Protein AF-A0A2R5FKU0-F1 (afdb_monomer_lite)

Organism: NCBI:txid2315210

Foldseek 3Di:
DQDDDDLPDLRVVVQVLQVVDPPFDHDPDPPDRVVQSVCQRCVNHPHDHHPDPSVVVCVPDPRVVVVVVVVVVVVVVCCVVDPDDDDPDPDPDDPVVVVVVVD

Structure (mmCIF, N/CA/C/O backbone):
data_AF-A0A2R5FKU0-F1
#
_entry.id   AF-A0A2R5FKU0-F1
#
loop_
_atom_site.group_PDB
_atom_site.id
_atom_site.type_symbol
_atom_site.label_atom_id
_atom_site.label_alt_id
_atom_site.label_comp_id
_atom_site.label_asym_id
_atom_site.label_entity_id
_atom_site.label_seq_id
_atom_site.pdbx_PDB_ins_code
_atom_site.Cartn_x
_atom_site.Cartn_y
_atom_site.Cartn_z
_atom_site.occupancy
_atom_site.B_iso_or_equiv
_atom_site.auth_seq_id
_atom_site.auth_comp_id
_atom_site.auth_asym_id
_atom_site.auth_atom_id
_atom_site.pdbx_PDB_model_num
ATOM 1 N N . MET A 1 1 ? 0.076 -9.345 0.201 1.00 85.12 1 MET A N 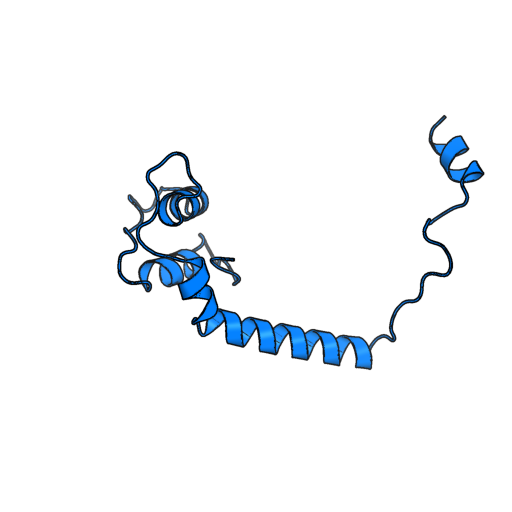1
ATOM 2 C CA . MET A 1 1 ? -0.353 -7.970 -0.139 1.00 85.12 1 MET A CA 1
ATOM 3 C C . MET A 1 1 ? -1.744 -7.794 0.437 1.00 85.12 1 MET A C 1
ATOM 5 O O . MET A 1 1 ? -2.532 -8.708 0.258 1.00 85.12 1 MET A O 1
ATOM 9 N N . VAL A 1 2 ? -1.996 -6.718 1.184 1.00 93.31 2 VAL A N 1
ATOM 10 C CA . VAL A 1 2 ? -3.238 -6.534 1.973 1.00 93.31 2 VAL A CA 1
ATOM 11 C C . VAL A 1 2 ? -4.150 -5.444 1.405 1.00 93.31 2 VAL A C 1
ATOM 13 O O . VAL A 1 2 ? -5.362 -5.496 1.557 1.00 93.31 2 VAL A O 1
ATOM 16 N N . TYR A 1 3 ? -3.563 -4.468 0.716 1.00 95.81 3 TYR A N 1
ATOM 17 C CA . TYR A 1 3 ? -4.256 -3.402 0.012 1.00 95.81 3 TYR A CA 1
ATOM 18 C C . TYR A 1 3 ? -3.356 -2.926 -1.122 1.00 95.81 3 TYR A C 1
ATOM 20 O O . TYR A 1 3 ? -2.144 -2.785 -0.937 1.00 95.81 3 TYR A O 1
ATOM 28 N N . PHE A 1 4 ? -3.940 -2.687 -2.288 1.00 95.31 4 PHE A N 1
ATOM 29 C CA . PHE A 1 4 ? -3.253 -2.062 -3.408 1.00 95.31 4 PHE A CA 1
ATOM 30 C C . PHE A 1 4 ? -4.279 -1.230 -4.164 1.00 95.31 4 PHE A C 1
ATOM 32 O O . PHE A 1 4 ? -5.007 -1.724 -5.009 1.00 95.31 4 PHE A O 1
ATOM 39 N N . GLY A 1 5 ? -4.419 0.025 -3.781 1.00 94.62 5 GLY A N 1
ATOM 40 C CA . GLY A 1 5 ? -5.389 0.937 -4.361 1.00 94.62 5 GLY A CA 1
ATOM 41 C C . GLY A 1 5 ? -4.981 2.361 -4.041 1.00 94.62 5 GLY A C 1
ATOM 42 O O . GLY A 1 5 ? -4.024 2.592 -3.295 1.00 94.62 5 GLY A O 1
ATOM 43 N N . ASP A 1 6 ? -5.711 3.323 -4.589 1.00 94.94 6 ASP A N 1
ATOM 44 C CA . ASP A 1 6 ? -5.499 4.717 -4.228 1.00 94.94 6 ASP A CA 1
ATOM 45 C C . ASP A 1 6 ? -5.806 4.911 -2.742 1.00 94.94 6 ASP A C 1
ATOM 47 O O . ASP A 1 6 ? -6.778 4.374 -2.219 1.00 94.94 6 ASP A O 1
ATOM 51 N N . LEU A 1 7 ? -4.982 5.680 -2.035 1.00 94.00 7 LEU A N 1
ATOM 52 C CA . LEU A 1 7 ? -5.257 5.985 -0.628 1.00 94.00 7 LEU A CA 1
ATOM 53 C C . LEU A 1 7 ? -6.432 6.969 -0.495 1.00 94.00 7 LEU A C 1
ATOM 55 O O . LEU A 1 7 ? -7.198 6.903 0.463 1.00 94.00 7 LEU A O 1
ATOM 59 N N . GLY A 1 8 ? -6.594 7.872 -1.464 1.00 94.25 8 GLY A N 1
ATOM 60 C CA . GLY A 1 8 ? -7.537 8.984 -1.366 1.00 94.25 8 GLY A CA 1
ATOM 61 C C . GLY A 1 8 ? -7.099 10.039 -0.342 1.00 94.25 8 GLY A C 1
ATOM 62 O O . GLY A 1 8 ? -6.087 9.902 0.353 1.00 94.25 8 GLY A O 1
ATOM 63 N N . GLU A 1 9 ? -7.861 11.130 -0.237 1.00 93.25 9 GLU A N 1
ATOM 64 C CA . GLU A 1 9 ? -7.588 12.168 0.761 1.00 93.25 9 GLU A CA 1
ATOM 65 C C . GLU A 1 9 ? -7.692 11.574 2.174 1.00 93.25 9 GLU A C 1
ATOM 67 O O . GLU A 1 9 ? -8.658 10.882 2.493 1.00 93.25 9 GLU A O 1
ATOM 72 N N . LYS A 1 10 ? -6.678 11.812 3.017 1.00 90.50 10 LYS A N 1
ATOM 73 C CA . LYS A 1 10 ? -6.605 11.281 4.393 1.00 90.50 10 LYS A CA 1
ATOM 74 C C . LYS A 1 10 ? -6.762 9.754 4.486 1.00 90.50 10 LYS A C 1
ATOM 76 O O . LYS A 1 10 ? -7.166 9.247 5.525 1.00 90.50 10 LYS A O 1
ATOM 81 N N . SER A 1 11 ? -6.382 9.021 3.437 1.00 94.44 11 SER A N 1
ATOM 82 C CA . SER A 1 11 ? -6.450 7.552 3.381 1.00 94.44 11 SER A CA 1
ATOM 83 C C . SER A 1 11 ? -7.866 6.965 3.491 1.00 94.44 11 SER A C 1
ATOM 85 O O . SER A 1 11 ? -8.011 5.816 3.897 1.00 94.44 11 SER A O 1
ATOM 87 N N . HIS A 1 12 ? -8.917 7.727 3.165 1.00 93.75 12 HIS A N 1
ATOM 88 C CA . HIS A 1 12 ? -10.295 7.263 3.372 1.00 93.75 12 HIS A CA 1
ATOM 89 C C . HIS A 1 12 ? -10.637 5.985 2.592 1.00 93.75 12 HIS A C 1
ATOM 91 O O . HIS A 1 12 ? -11.296 5.122 3.153 1.00 93.75 12 HIS A O 1
ATOM 97 N N . PHE A 1 13 ? -10.121 5.789 1.373 1.00 96.12 13 PHE A N 1
ATOM 98 C CA . PHE A 1 13 ? -10.376 4.554 0.617 1.00 96.12 13 PHE A CA 1
ATOM 99 C C . PHE A 1 13 ? -9.737 3.321 1.263 1.00 96.12 13 PHE A C 1
ATOM 101 O O . PHE A 1 13 ? -10.339 2.250 1.289 1.00 96.12 13 PHE A O 1
ATOM 108 N N . LEU A 1 14 ? -8.534 3.473 1.827 1.00 95.62 14 LEU A N 1
ATOM 109 C CA . LEU A 1 14 ? -7.888 2.412 2.602 1.00 95.62 14 LEU A CA 1
ATOM 110 C C . LEU A 1 14 ? -8.720 2.064 3.841 1.00 95.62 14 LEU A C 1
ATOM 112 O O . LEU A 1 14 ? -8.916 0.886 4.131 1.00 95.62 14 LEU A O 1
ATOM 116 N N . LEU A 1 15 ? -9.192 3.082 4.568 1.00 95.12 15 LEU A N 1
ATOM 117 C CA . LEU A 1 15 ? -10.003 2.892 5.770 1.00 95.12 15 LEU A CA 1
ATOM 118 C C . LEU A 1 15 ? -11.327 2.198 5.434 1.00 95.12 15 LEU A C 1
ATOM 120 O O . LEU A 1 15 ? -11.629 1.173 6.032 1.00 95.12 15 LEU A O 1
ATOM 124 N N . GLU A 1 16 ? -12.053 2.683 4.425 1.00 95.19 16 GLU A N 1
ATOM 125 C CA . GLU A 1 16 ? -13.304 2.078 3.950 1.00 95.19 16 GLU A CA 1
ATOM 126 C C . GLU A 1 16 ? -13.114 0.617 3.527 1.00 95.19 16 GLU A C 1
ATOM 128 O O . GLU A 1 16 ? -13.940 -0.237 3.847 1.00 95.19 16 GLU A O 1
ATOM 133 N N . TYR A 1 17 ? -12.013 0.309 2.836 1.00 96.19 17 TYR A N 1
ATOM 134 C CA . TYR A 1 17 ? -11.694 -1.056 2.431 1.00 96.19 17 TYR A CA 1
ATOM 135 C C . TYR A 1 17 ? -11.456 -1.978 3.633 1.00 96.19 17 TYR A C 1
ATOM 137 O O . TYR A 1 17 ? -12.008 -3.076 3.679 1.00 96.19 17 TYR A O 1
ATOM 145 N N . LEU A 1 18 ? -10.643 -1.547 4.603 1.00 95.06 18 LEU A N 1
ATOM 146 C CA . LEU A 1 18 ? -10.342 -2.351 5.789 1.00 95.06 18 LEU A CA 1
ATOM 147 C C . LEU A 1 18 ? -11.588 -2.531 6.665 1.00 95.06 18 LEU A C 1
ATOM 149 O O . LEU A 1 18 ? -11.867 -3.646 7.100 1.00 95.06 18 LEU A O 1
ATOM 153 N N . GLU A 1 19 ? -12.366 -1.470 6.877 1.00 94.31 19 GLU A N 1
ATOM 154 C CA . GLU A 1 19 ? -13.603 -1.502 7.670 1.00 94.31 19 GLU A CA 1
ATOM 155 C C . GLU A 1 19 ? -14.707 -2.356 7.026 1.00 94.31 19 GLU A C 1
ATOM 157 O O . GLU A 1 19 ? -15.570 -2.879 7.732 1.00 94.31 19 GLU A O 1
ATOM 162 N N . ALA A 1 20 ? -14.677 -2.546 5.702 1.00 95.31 20 ALA A N 1
ATOM 163 C CA . ALA A 1 20 ? -15.596 -3.447 5.010 1.00 95.31 20 ALA A CA 1
ATOM 164 C C . ALA A 1 20 ? -15.301 -4.937 5.269 1.00 95.31 20 ALA A C 1
ATOM 166 O O . ALA A 1 20 ? -16.175 -5.776 5.031 1.00 95.31 20 ALA A O 1
ATOM 167 N N . ILE A 1 21 ? -14.098 -5.278 5.744 1.00 95.38 21 ILE A N 1
ATOM 168 C CA . ILE A 1 21 ? -13.708 -6.655 6.064 1.00 95.38 21 ILE A CA 1
ATOM 169 C C . ILE A 1 21 ? -14.260 -7.025 7.454 1.00 95.38 21 ILE A C 1
ATOM 171 O O . ILE A 1 21 ? -13.959 -6.353 8.445 1.00 95.38 21 ILE A O 1
ATOM 175 N N . PRO A 1 22 ? -15.068 -8.096 7.574 1.00 93.88 22 PRO A N 1
ATOM 176 C CA . PRO A 1 22 ? -15.609 -8.514 8.862 1.00 93.88 22 PRO A CA 1
ATOM 177 C C . PRO A 1 22 ? -14.507 -8.872 9.864 1.00 93.88 22 PRO A C 1
ATOM 179 O O . PRO A 1 22 ? -13.614 -9.659 9.569 1.00 93.88 22 PRO A O 1
ATOM 182 N N . GLY A 1 23 ? -14.612 -8.337 11.081 1.00 90.94 23 GLY A N 1
ATOM 183 C CA . GLY A 1 23 ? -13.629 -8.571 12.145 1.00 90.94 23 GLY A CA 1
ATOM 184 C C . GLY A 1 23 ? -12.523 -7.517 12.222 1.00 90.94 23 GLY A C 1
ATOM 185 O O . GLY A 1 23 ? -11.743 -7.547 13.173 1.00 90.94 23 GLY A O 1
ATOM 186 N N . THR A 1 24 ? -12.488 -6.552 11.299 1.00 93.56 24 THR A N 1
ATOM 187 C CA . THR A 1 24 ? -11.580 -5.408 11.388 1.00 93.56 24 THR A CA 1
ATOM 188 C C . THR A 1 24 ? -12.003 -4.453 12.512 1.00 93.56 24 THR A C 1
ATOM 190 O O . THR A 1 24 ? -13.142 -3.976 12.513 1.00 93.56 24 THR A O 1
ATOM 193 N N . PRO A 1 25 ? -11.118 -4.119 13.469 1.00 91.50 25 PRO A N 1
ATOM 194 C CA . PRO A 1 25 ? -11.415 -3.099 14.469 1.00 91.50 25 PRO A CA 1
ATOM 195 C C . PRO A 1 25 ? -11.404 -1.710 13.823 1.00 91.50 25 PRO A C 1
ATOM 197 O O . PRO A 1 25 ? -10.520 -1.420 13.026 1.00 91.50 25 PRO A O 1
ATOM 200 N N . SER A 1 26 ? -12.345 -0.829 14.169 1.00 90.62 26 SER A N 1
ATOM 201 C CA . SER A 1 26 ? -12.359 0.553 13.661 1.00 90.62 26 SER A CA 1
ATOM 202 C C . SER A 1 26 ? -11.181 1.377 14.182 1.00 90.62 26 SER A C 1
ATOM 204 O O . SER A 1 26 ? -10.638 1.118 15.260 1.00 90.62 26 SER A O 1
ATOM 206 N N . MET A 1 27 ? -10.818 2.423 13.439 1.00 91.75 27 MET A N 1
ATOM 207 C CA . MET A 1 27 ? -9.749 3.325 13.855 1.00 91.75 27 MET A CA 1
ATOM 208 C C . MET A 1 27 ? -10.101 4.027 15.185 1.00 91.75 27 MET A C 1
ATOM 210 O O . MET A 1 27 ? -11.212 4.546 15.321 1.00 91.75 27 MET A O 1
ATOM 214 N N . PRO A 1 28 ? -9.170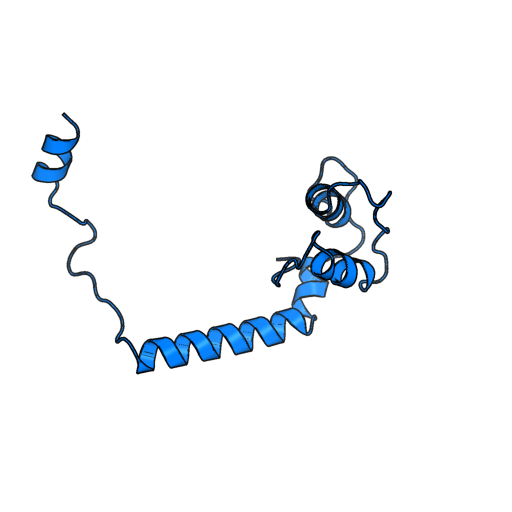 4.121 16.159 1.00 89.50 28 PRO A N 1
ATOM 215 C CA . PRO A 1 28 ? -9.496 4.598 17.507 1.00 89.50 28 PRO A CA 1
ATOM 216 C C . PRO A 1 28 ? -10.095 6.011 17.569 1.00 89.50 28 PRO A C 1
ATOM 218 O O . PRO A 1 28 ? -10.908 6.309 18.442 1.00 89.50 28 PRO A O 1
ATOM 221 N N . ASN A 1 29 ? -9.651 6.919 16.695 1.00 91.69 29 ASN A N 1
ATOM 222 C CA . ASN A 1 29 ? -10.194 8.272 16.567 1.00 91.69 29 ASN A CA 1
ATOM 223 C C . ASN A 1 29 ? -9.767 8.925 15.241 1.00 91.69 29 ASN A C 1
ATOM 225 O O . ASN A 1 29 ? -8.771 8.537 14.641 1.00 91.69 29 ASN A O 1
ATOM 229 N N . ALA A 1 30 ? -10.457 9.995 14.837 1.00 87.44 30 ALA A N 1
ATOM 230 C CA . ALA A 1 30 ? -10.214 10.696 13.570 1.00 87.44 30 ALA A CA 1
ATOM 231 C C . ALA A 1 30 ? -8.849 11.409 13.449 1.00 87.44 30 ALA A C 1
ATOM 233 O O . ALA A 1 30 ? -8.488 11.844 12.359 1.00 87.44 30 ALA A O 1
ATOM 234 N N . ARG A 1 31 ? -8.101 11.583 14.550 1.00 90.56 31 ARG A N 1
ATOM 235 C CA . ARG A 1 31 ? -6.743 12.162 14.532 1.00 90.56 31 ARG A CA 1
ATOM 236 C C . ARG A 1 31 ? -5.649 11.095 14.495 1.00 90.56 31 ARG A C 1
ATOM 238 O O . ARG A 1 31 ? -4.473 11.449 14.469 1.00 90.56 31 ARG A O 1
ATOM 245 N N . TYR A 1 32 ? -6.019 9.818 14.542 1.00 93.38 32 TYR A N 1
ATOM 246 C CA . TYR A 1 32 ? -5.067 8.721 14.506 1.00 93.38 32 TYR A CA 1
ATOM 247 C C . TYR A 1 32 ? -4.442 8.593 13.114 1.00 93.38 32 TYR A C 1
ATOM 249 O O . TYR A 1 32 ? -5.070 8.927 12.111 1.00 93.38 32 TYR A O 1
ATOM 257 N N . ASN A 1 33 ? -3.191 8.139 13.052 1.00 92.88 33 ASN A N 1
ATOM 258 C CA . ASN A 1 33 ? -2.487 7.975 11.785 1.00 92.88 33 ASN A CA 1
ATOM 259 C C . ASN A 1 33 ? -3.023 6.730 11.048 1.00 92.88 33 ASN A C 1
ATOM 261 O O . ASN A 1 33 ? -2.831 5.623 11.561 1.00 92.88 33 ASN A O 1
ATOM 265 N N . PRO A 1 34 ? -3.619 6.863 9.844 1.00 94.06 34 PRO A N 1
ATOM 266 C CA . PRO A 1 34 ? -4.158 5.723 9.101 1.00 94.06 34 PRO A CA 1
ATOM 267 C C . PRO A 1 34 ? -3.112 4.655 8.772 1.00 94.06 34 PRO A C 1
ATOM 269 O O . PRO A 1 34 ? -3.426 3.469 8.764 1.00 94.06 34 PRO A O 1
ATOM 272 N N . ALA A 1 35 ? -1.855 5.055 8.548 1.00 92.44 35 ALA A N 1
ATOM 273 C CA . ALA A 1 35 ? -0.776 4.108 8.280 1.00 92.44 35 ALA A CA 1
ATOM 274 C C . ALA A 1 35 ? -0.453 3.256 9.517 1.00 92.44 35 ALA A C 1
ATOM 276 O O . ALA A 1 35 ? -0.257 2.050 9.405 1.00 92.44 35 ALA A O 1
ATOM 277 N N . THR A 1 36 ? -0.437 3.871 10.704 1.00 93.19 36 THR A N 1
ATOM 278 C CA . THR A 1 36 ? -0.235 3.154 11.972 1.00 93.19 36 THR A CA 1
ATOM 279 C C . THR A 1 36 ? -1.394 2.199 12.239 1.00 93.19 36 THR A C 1
ATOM 281 O O . THR A 1 36 ? -1.156 1.028 12.511 1.00 93.19 36 THR A O 1
ATOM 284 N N . TYR A 1 37 ? -2.632 2.674 12.072 1.00 93.25 37 TYR A N 1
ATOM 285 C CA . TYR A 1 37 ? -3.835 1.850 12.199 1.00 93.25 37 TYR A CA 1
ATOM 286 C C . TYR A 1 37 ? -3.803 0.631 11.271 1.00 93.25 37 TYR A C 1
ATOM 288 O O . TYR A 1 37 ? -4.001 -0.487 11.732 1.00 93.25 37 TYR A O 1
ATOM 296 N N . MET A 1 38 ? -3.478 0.822 9.988 1.00 93.81 38 MET A N 1
ATOM 297 C CA . MET A 1 38 ? -3.351 -0.279 9.033 1.00 93.81 38 MET A CA 1
ATO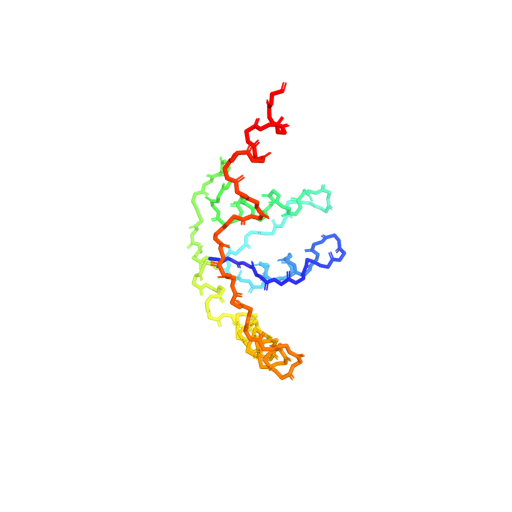M 298 C C . MET A 1 38 ? -2.346 -1.334 9.513 1.00 93.81 38 MET A C 1
ATOM 300 O O . MET A 1 38 ? -2.650 -2.521 9.451 1.00 93.81 38 MET A O 1
ATOM 304 N N . LEU A 1 39 ? -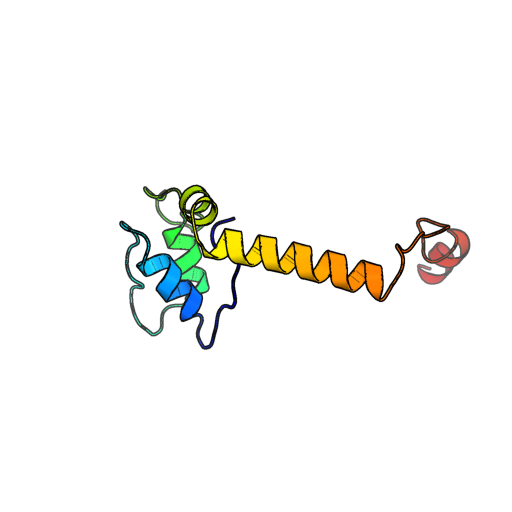1.164 -0.926 9.992 1.00 93.12 39 LEU A N 1
ATOM 305 C CA . LEU A 1 39 ? -0.139 -1.863 10.469 1.00 93.12 39 LEU A CA 1
ATOM 306 C C . LEU A 1 39 ? -0.606 -2.658 11.693 1.00 93.12 39 LEU A C 1
ATOM 308 O O . LEU A 1 39 ? -0.351 -3.858 11.772 1.00 93.12 39 LEU A O 1
ATOM 312 N N . GLU A 1 40 ? -1.289 -2.004 12.628 1.00 91.69 40 GLU A N 1
ATOM 313 C CA . GLU A 1 40 ? -1.852 -2.647 13.819 1.00 91.69 40 GLU A CA 1
ATOM 314 C C . GLU A 1 40 ? -2.940 -3.658 13.444 1.00 91.69 40 GLU A C 1
ATOM 316 O O . GLU A 1 40 ? -2.901 -4.798 13.894 1.00 91.69 40 GLU A O 1
ATOM 321 N N . VAL A 1 41 ? -3.857 -3.274 12.554 1.00 91.75 41 VAL A N 1
ATOM 322 C CA . VAL A 1 41 ? -4.965 -4.118 12.083 1.00 91.75 41 VAL A CA 1
ATOM 323 C C . VAL A 1 41 ? -4.472 -5.399 11.415 1.00 91.75 41 VAL A C 1
ATOM 325 O O . VAL A 1 41 ? -4.984 -6.484 11.701 1.00 91.75 41 VAL A O 1
ATOM 328 N N . ILE A 1 42 ? -3.468 -5.290 10.540 1.00 92.38 42 ILE A N 1
ATOM 329 C CA . ILE A 1 42 ? -2.934 -6.438 9.793 1.00 92.38 42 ILE A CA 1
ATOM 330 C C . ILE A 1 42 ? -1.931 -7.274 10.603 1.00 92.38 42 ILE A C 1
ATOM 332 O O . ILE A 1 42 ? -1.345 -8.204 10.052 1.00 92.38 42 ILE A O 1
ATOM 336 N N . GLY A 1 43 ? -1.694 -6.941 11.877 1.00 88.44 43 GLY A N 1
ATOM 337 C CA . GLY A 1 43 ? -0.744 -7.652 12.739 1.00 88.44 43 GLY A CA 1
ATOM 338 C C . GLY A 1 43 ? 0.730 -7.430 12.374 1.00 88.44 43 GLY A C 1
ATOM 339 O O . GLY A 1 43 ? 1.585 -8.215 12.765 1.00 88.44 43 GLY A O 1
ATOM 340 N N . ALA A 1 44 ? 1.045 -6.378 11.610 1.00 86.50 44 ALA A N 1
ATOM 341 C CA . ALA A 1 44 ? 2.421 -5.993 11.270 1.00 86.50 44 ALA A CA 1
ATOM 342 C C . ALA A 1 44 ? 3.003 -4.928 12.224 1.00 86.50 44 ALA A C 1
ATOM 344 O O . ALA A 1 44 ? 4.180 -4.579 12.123 1.00 86.50 44 ALA A O 1
ATOM 345 N N . GLY A 1 45 ? 2.174 -4.364 13.107 1.00 79.56 45 GLY A N 1
ATOM 346 C CA . GLY A 1 45 ? 2.570 -3.399 14.13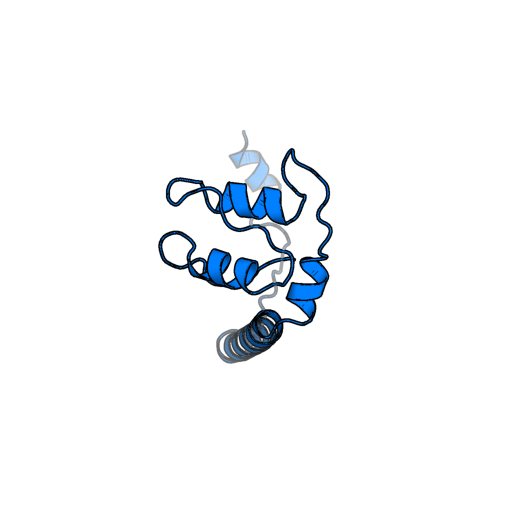1 1.00 79.56 45 GLY A CA 1
ATOM 347 C C . GLY A 1 45 ? 3.130 -4.054 15.398 1.00 79.56 45 GLY A C 1
ATOM 348 O O . GLY A 1 45 ? 3.262 -5.267 15.492 1.00 79.56 45 GLY A O 1
ATOM 349 N N . ALA A 1 46 ? 3.414 -3.243 16.419 1.00 72.44 46 ALA A N 1
ATOM 350 C CA . ALA A 1 46 ? 3.887 -3.711 17.731 1.00 72.44 46 ALA A CA 1
ATOM 351 C C . ALA A 1 46 ? 2.780 -4.351 18.609 1.00 72.44 46 ALA A C 1
ATOM 353 O O . ALA A 1 46 ? 2.937 -4.441 19.826 1.00 72.44 46 ALA A O 1
ATOM 354 N N . GLY A 1 47 ? 1.645 -4.712 18.002 1.00 67.50 47 GLY A N 1
ATOM 355 C CA . GLY A 1 47 ? 0.437 -5.210 18.659 1.00 67.50 47 GLY A CA 1
ATOM 356 C C . GLY A 1 47 ? 0.268 -6.727 18.554 1.00 67.50 47 GLY A C 1
ATOM 357 O O . GLY A 1 47 ? 1.211 -7.451 18.247 1.00 67.50 47 GLY A O 1
ATOM 358 N N . GLU A 1 48 ? -0.944 -7.201 18.843 1.00 67.94 48 GLU A N 1
ATOM 359 C CA . GLU A 1 48 ? -1.314 -8.618 18.741 1.00 67.94 48 GLU A CA 1
ATOM 360 C C . GLU A 1 48 ? -1.392 -9.108 17.287 1.00 67.94 48 GLU A C 1
ATOM 362 O O . GLU A 1 48 ? -1.552 -8.325 16.347 1.00 67.94 48 GLU A O 1
ATOM 367 N N . GLU A 1 49 ? -1.298 -10.430 17.114 1.00 75.06 49 GLU A N 1
ATOM 368 C CA . GLU A 1 49 ? -1.554 -11.070 15.826 1.00 75.06 49 GLU A CA 1
ATOM 369 C C . GLU A 1 49 ? -2.998 -10.835 15.383 1.00 75.06 49 GLU A C 1
ATOM 371 O O . GLU A 1 49 ? -3.937 -10.843 16.182 1.00 75.06 49 GLU A O 1
ATOM 376 N N . SER A 1 50 ? -3.179 -10.651 14.078 1.00 84.12 50 SER A N 1
ATOM 377 C CA . SER A 1 50 ? -4.512 -10.479 13.532 1.00 84.12 50 SER A CA 1
ATOM 378 C C . SER A 1 50 ? -5.233 -11.811 13.380 1.00 84.12 50 SER A C 1
ATOM 380 O O . SER A 1 50 ? -4.683 -12.772 12.847 1.00 84.12 50 SER A O 1
ATOM 382 N N . LEU A 1 51 ? -6.500 -11.852 13.789 1.00 84.19 51 LEU A N 1
ATOM 383 C CA . LEU A 1 51 ? -7.372 -13.014 13.594 1.00 84.19 51 LEU A CA 1
ATOM 384 C C . LEU A 1 51 ? -7.855 -13.156 12.140 1.00 84.19 51 LEU A C 1
ATOM 386 O O . LEU A 1 51 ? -8.368 -14.210 11.767 1.00 84.19 51 LEU A O 1
ATOM 390 N N . VAL A 1 52 ? -7.719 -12.098 11.333 1.00 91.81 52 VAL A N 1
ATOM 391 C CA . VAL A 1 52 ? -8.175 -12.039 9.940 1.00 91.81 52 VAL A CA 1
ATOM 392 C C . VAL A 1 52 ? -6.972 -12.125 9.001 1.00 91.81 52 VAL A C 1
ATOM 394 O O . VAL A 1 52 ? -6.015 -11.359 9.125 1.00 91.81 52 VAL A O 1
ATOM 397 N N . ASP A 1 53 ? -7.032 -13.021 8.014 1.00 93.88 53 ASP A N 1
ATOM 398 C CA . ASP A 1 53 ? -6.027 -13.087 6.949 1.00 93.88 53 ASP A CA 1
ATOM 399 C C . ASP A 1 53 ? -6.318 -12.029 5.872 1.00 93.88 53 ASP A C 1
ATOM 401 O O . ASP A 1 53 ? -6.940 -12.293 4.842 1.00 93.88 53 ASP A O 1
ATOM 405 N N . TYR A 1 54 ? -5.831 -10.805 6.088 1.00 94.62 54 TYR A N 1
ATOM 406 C CA . TYR A 1 54 ? -5.998 -9.708 5.126 1.00 94.62 54 TYR A CA 1
ATOM 407 C C . TYR A 1 54 ? -5.341 -9.971 3.767 1.00 94.62 54 TYR A C 1
ATOM 409 O O . TYR A 1 54 ? -5.717 -9.350 2.770 1.00 94.62 54 TYR A O 1
ATOM 417 N N . ALA A 1 55 ? -4.345 -10.860 3.696 1.00 94.50 55 ALA A N 1
ATOM 418 C CA . ALA A 1 55 ? -3.743 -11.224 2.420 1.00 94.50 55 ALA A CA 1
ATOM 419 C C . ALA A 1 55 ? -4.679 -12.131 1.610 1.00 94.50 55 ALA A C 1
ATOM 421 O O . ALA A 1 55 ? -4.731 -12.006 0.382 1.00 94.50 55 ALA A O 1
ATOM 422 N N . HIS A 1 56 ? -5.422 -13.011 2.283 1.00 95.62 56 HIS A N 1
ATOM 423 C CA . HIS A 1 56 ? -6.508 -13.779 1.684 1.00 95.62 56 HIS A CA 1
ATOM 424 C C . HIS A 1 56 ? -7.678 -12.877 1.272 1.00 95.62 56 HIS A C 1
ATOM 426 O O . HIS A 1 56 ? -8.106 -12.944 0.122 1.00 95.62 56 HIS A O 1
ATOM 432 N N . GLU A 1 57 ? -8.128 -11.968 2.141 1.00 96.31 57 GLU A N 1
ATOM 433 C CA . GLU A 1 57 ? -9.214 -11.025 1.816 1.00 96.31 57 GLU A CA 1
ATOM 434 C C . GLU A 1 57 ? -8.885 -10.174 0.584 1.00 96.31 57 GLU A C 1
ATOM 436 O O . GLU A 1 57 ? -9.693 -10.053 -0.336 1.00 96.31 57 GLU A O 1
ATOM 441 N N . TYR A 1 58 ? -7.654 -9.659 0.491 1.00 96.94 58 TYR A N 1
ATOM 442 C CA . TYR A 1 58 ? -7.202 -8.967 -0.714 1.00 96.94 58 TYR A CA 1
ATOM 443 C C . TYR A 1 58 ? -7.225 -9.867 -1.950 1.00 96.94 58 TYR A C 1
ATOM 445 O O . TYR A 1 58 ? -7.622 -9.415 -3.026 1.00 96.94 58 TYR A O 1
ATOM 453 N N . ARG A 1 59 ? -6.838 -11.139 -1.818 1.00 96.69 59 ARG A N 1
ATOM 454 C CA . ARG A 1 59 ? -6.854 -12.093 -2.932 1.00 96.69 59 ARG A CA 1
ATOM 455 C C . ARG A 1 59 ? -8.267 -12.351 -3.456 1.00 96.69 59 ARG A C 1
ATOM 457 O O . ARG A 1 59 ? -8.452 -12.428 -4.666 1.00 96.69 59 ARG A O 1
ATOM 464 N N . GLU A 1 60 ? -9.264 -12.396 -2.590 1.00 96.62 60 GLU A N 1
ATOM 465 C CA . GLU A 1 60 ? -10.658 -12.594 -3.007 1.00 96.62 60 GLU A CA 1
ATOM 466 C C . GLU A 1 60 ? -11.378 -11.277 -3.350 1.00 96.62 60 GLU A C 1
ATOM 468 O O . GLU A 1 60 ? -12.496 -11.273 -3.870 1.00 96.62 60 GLU A O 1
ATOM 473 N N . SER A 1 61 ? -10.731 -10.135 -3.109 1.00 96.44 61 SER A N 1
ATOM 474 C CA . SER A 1 61 ? -11.324 -8.822 -3.335 1.00 96.44 61 SER A CA 1
ATOM 475 C C . SER A 1 61 ? -11.509 -8.479 -4.819 1.00 96.44 61 SER A C 1
ATOM 477 O O . SER A 1 61 ? -10.704 -8.813 -5.694 1.00 96.44 61 SER A O 1
ATOM 479 N N . LYS A 1 62 ? -12.534 -7.661 -5.089 1.00 96.44 62 LYS A N 1
ATOM 480 C CA . LYS A 1 62 ? -12.710 -6.989 -6.389 1.00 96.44 62 LYS A CA 1
ATOM 481 C C . LYS A 1 62 ? -11.540 -6.060 -6.726 1.00 96.44 62 LYS A C 1
ATOM 483 O O . LYS A 1 62 ? -11.245 -5.871 -7.901 1.00 96.44 62 LYS A O 1
ATOM 488 N N . LEU A 1 63 ? -10.875 -5.506 -5.709 1.00 96.31 63 LEU A N 1
ATOM 489 C CA . LEU A 1 63 ? -9.736 -4.606 -5.878 1.00 96.31 63 LEU A CA 1
ATOM 490 C C . LEU A 1 63 ? -8.564 -5.322 -6.562 1.00 96.31 63 LEU A C 1
ATOM 492 O O . LEU A 1 63 ? -7.998 -4.781 -7.508 1.00 96.31 63 LEU A O 1
ATOM 496 N N . ARG A 1 64 ? -8.241 -6.564 -6.163 1.00 97.00 64 ARG A N 1
ATOM 497 C CA . ARG A 1 64 ? -7.212 -7.355 -6.863 1.00 97.00 64 ARG A CA 1
ATOM 498 C C . ARG A 1 64 ? -7.567 -7.560 -8.333 1.00 97.00 64 ARG A C 1
ATOM 500 O O . ARG A 1 64 ? -6.707 -7.336 -9.177 1.00 97.00 64 ARG A O 1
ATOM 507 N N . LEU A 1 65 ? -8.805 -7.956 -8.632 1.00 97.12 65 LEU A N 1
ATOM 508 C CA . LEU A 1 65 ? -9.247 -8.186 -10.013 1.00 97.12 65 LEU A CA 1
ATOM 509 C C . LEU A 1 65 ? -9.093 -6.921 -10.869 1.00 97.12 65 LEU A C 1
ATOM 511 O O . LEU A 1 65 ? -8.510 -6.970 -11.946 1.00 97.12 65 LEU A O 1
ATOM 515 N N . GLN A 1 66 ? -9.525 -5.769 -10.351 1.00 96.94 66 GLN A N 1
ATOM 516 C CA . GLN A 1 66 ? -9.367 -4.480 -11.033 1.00 96.94 66 GLN A CA 1
ATOM 517 C C . GLN A 1 66 ? -7.895 -4.112 -11.259 1.00 96.94 66 GLN A C 1
ATOM 519 O O . GLN A 1 66 ? -7.546 -3.536 -12.290 1.00 96.94 66 GLN A O 1
ATOM 524 N N . ASN A 1 67 ? -7.019 -4.440 -10.309 1.00 96.69 67 ASN A N 1
ATOM 525 C CA . ASN A 1 67 ? -5.587 -4.202 -10.454 1.00 96.69 67 ASN A CA 1
ATOM 526 C C . ASN A 1 67 ? -4.956 -5.089 -11.524 1.00 96.69 67 ASN A C 1
ATOM 528 O O . ASN A 1 67 ? -4.132 -4.595 -12.287 1.00 96.69 67 ASN A O 1
ATOM 532 N N . GLU A 1 68 ? -5.340 -6.361 -11.603 1.00 96.81 68 GLU A N 1
ATOM 533 C CA . GLU A 1 68 ? -4.877 -7.275 -12.654 1.00 96.81 68 GLU A CA 1
ATOM 534 C C . GLU A 1 68 ? -5.315 -6.789 -14.036 1.00 96.81 68 GLU A C 1
ATOM 536 O O . GLU A 1 68 ? -4.471 -6.606 -14.911 1.00 96.81 68 GLU A O 1
ATOM 541 N N . GLU A 1 69 ? -6.592 -6.433 -14.199 1.00 97.31 69 GLU A N 1
ATOM 542 C CA . GLU A 1 69 ? -7.104 -5.850 -15.446 1.00 97.31 69 GLU A CA 1
ATOM 543 C C . GLU A 1 69 ? -6.353 -4.566 -15.832 1.00 97.31 69 GLU A C 1
ATOM 545 O O . GLU A 1 69 ? -6.027 -4.339 -17.002 1.00 97.31 69 GLU A O 1
ATOM 550 N N . ARG A 1 70 ? -6.045 -3.715 -14.846 1.00 96.12 70 ARG A N 1
ATOM 551 C CA . ARG A 1 70 ? -5.288 -2.479 -15.067 1.00 96.12 70 ARG A CA 1
ATOM 552 C C . ARG A 1 70 ? -3.841 -2.760 -15.466 1.00 96.12 70 ARG A C 1
ATOM 554 O O . ARG A 1 70 ? -3.325 -2.058 -16.336 1.00 96.12 70 ARG A O 1
ATOM 561 N N . ILE A 1 71 ? -3.189 -3.743 -14.849 1.00 95.44 71 ILE A N 1
ATOM 562 C CA . ILE A 1 71 ? -1.833 -4.168 -15.215 1.00 95.44 71 ILE A CA 1
ATOM 563 C C . ILE A 1 71 ? -1.832 -4.667 -16.659 1.00 95.44 71 ILE A C 1
ATOM 565 O O . ILE A 1 71 ? -1.051 -4.158 -17.461 1.00 95.44 71 ILE A O 1
ATOM 569 N N . ASP A 1 72 ? -2.748 -5.562 -17.020 1.00 96.19 72 ASP A N 1
ATOM 570 C CA . ASP A 1 72 ? -2.840 -6.114 -18.375 1.00 96.19 72 ASP A CA 1
ATOM 571 C C . ASP A 1 72 ? -3.080 -5.020 -19.425 1.00 96.19 72 ASP A C 1
ATOM 573 O O . ASP A 1 72 ? -2.429 -4.993 -20.475 1.00 96.19 72 ASP A O 1
ATOM 577 N N . ALA A 1 73 ? -3.963 -4.062 -19.128 1.00 95.00 73 ALA A N 1
ATOM 578 C CA . ALA A 1 73 ? -4.216 -2.920 -20.002 1.00 95.00 73 ALA A CA 1
ATOM 579 C C . ALA A 1 73 ? -2.970 -2.036 -20.184 1.00 95.00 73 ALA A C 1
ATOM 581 O O . ALA A 1 73 ? -2.691 -1.580 -21.297 1.00 95.00 73 ALA A O 1
ATOM 582 N N . LEU A 1 74 ? -2.209 -1.800 -19.111 1.00 93.06 74 LEU A N 1
ATOM 583 C CA . LEU A 1 74 ? -0.970 -1.023 -19.161 1.00 93.06 74 LEU A CA 1
ATOM 584 C C . LEU A 1 74 ? 0.127 -1.752 -19.935 1.00 93.06 74 LEU A C 1
ATOM 586 O O . LEU A 1 74 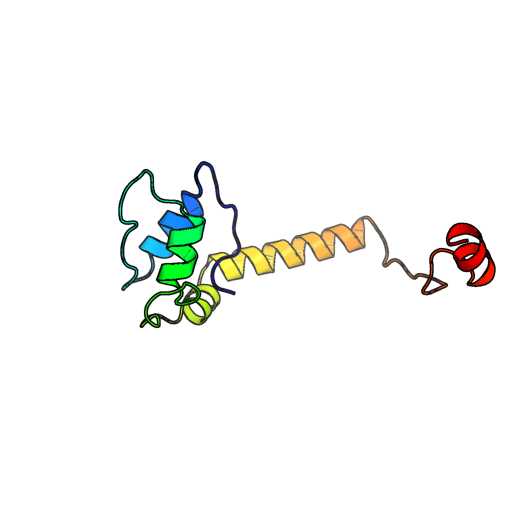? 0.800 -1.115 -20.742 1.00 93.06 74 LEU A O 1
ATOM 590 N N . VAL A 1 75 ? 0.283 -3.060 -19.727 1.00 91.75 75 VAL A N 1
ATOM 591 C CA . VAL A 1 75 ? 1.242 -3.897 -20.463 1.00 91.75 75 VAL A CA 1
ATOM 592 C C . VAL A 1 75 ? 0.924 -3.858 -21.953 1.00 91.75 75 VAL A C 1
ATOM 594 O O . VAL A 1 75 ? 1.796 -3.530 -22.754 1.00 91.75 75 VAL A O 1
ATOM 597 N N . LYS A 1 76 ? -0.337 -4.101 -22.327 1.00 91.12 76 LYS A N 1
ATOM 598 C CA . LYS A 1 76 ? -0.772 -4.065 -23.727 1.00 91.12 76 LYS A CA 1
ATOM 599 C C . LYS A 1 76 ? -0.512 -2.703 -24.369 1.00 91.12 76 LYS A C 1
ATOM 601 O O . LYS A 1 76 ? 0.113 -2.630 -25.421 1.00 91.12 76 LYS A O 1
ATOM 606 N N . ARG A 1 77 ? -0.933 -1.623 -23.705 1.00 90.00 77 ARG A N 1
ATOM 607 C CA . ARG A 1 77 ? -0.698 -0.257 -24.184 1.00 90.00 77 ARG A CA 1
ATOM 608 C C . ARG A 1 77 ? 0.795 0.042 -24.332 1.00 90.00 77 ARG A C 1
ATOM 610 O O . ARG A 1 77 ? 1.188 0.706 -25.285 1.00 90.00 77 ARG A O 1
ATOM 617 N N . ASN A 1 78 ? 1.620 -0.411 -23.389 1.00 87.56 78 ASN A N 1
ATOM 618 C CA . ASN A 1 78 ? 3.057 -0.182 -23.445 1.00 87.56 78 ASN A CA 1
ATOM 619 C C . ASN A 1 78 ? 3.677 -0.876 -24.658 1.00 87.56 78 ASN A C 1
ATOM 621 O O . ASN A 1 78 ? 4.382 -0.206 -25.396 1.00 87.56 78 ASN A O 1
ATOM 625 N N . LEU A 1 79 ? 3.341 -2.146 -24.903 1.00 85.69 79 LEU A N 1
ATOM 626 C CA . LEU A 1 79 ? 3.826 -2.899 -26.064 1.00 85.69 79 LEU A CA 1
ATOM 627 C C . LEU A 1 79 ? 3.392 -2.277 -27.403 1.00 85.69 79 LEU A C 1
ATOM 629 O O . LEU A 1 79 ? 4.157 -2.320 -28.364 1.00 85.69 79 LEU A O 1
ATOM 633 N N . ASP A 1 80 ? 2.199 -1.673 -27.459 1.00 85.56 80 ASP A N 1
ATOM 634 C CA . ASP A 1 80 ? 1.714 -0.963 -28.650 1.00 85.56 80 ASP A CA 1
ATOM 635 C C . ASP A 1 80 ? 2.482 0.356 -28.898 1.00 85.56 80 ASP A C 1
ATOM 637 O O . ASP A 1 80 ? 2.754 0.720 -30.043 1.00 85.56 80 ASP A O 1
ATOM 641 N N . GLU A 1 81 ? 2.833 1.094 -27.837 1.00 87.12 81 GLU A N 1
ATOM 642 C CA . GLU A 1 81 ? 3.512 2.399 -27.929 1.00 87.12 81 GLU A CA 1
ATOM 643 C C . GLU A 1 81 ? 5.046 2.289 -27.989 1.00 87.12 81 GLU A C 1
ATOM 645 O O . GLU A 1 81 ? 5.712 3.168 -28.547 1.00 87.12 81 GLU A O 1
ATOM 650 N N . ARG A 1 82 ? 5.625 1.266 -27.352 1.00 81.88 82 ARG A N 1
ATOM 651 C CA . ARG A 1 82 ? 7.064 1.110 -27.119 1.00 81.88 82 ARG A CA 1
ATOM 652 C C . ARG A 1 82 ? 7.441 -0.377 -27.165 1.00 81.88 82 ARG A C 1
ATOM 654 O O . ARG A 1 82 ? 6.994 -1.139 -26.311 1.00 81.88 82 ARG A O 1
ATOM 661 N N . PRO A 1 83 ? 8.292 -0.805 -28.112 1.00 78.44 83 PRO A N 1
ATOM 662 C CA . PRO A 1 83 ? 8.804 -2.168 -28.099 1.00 78.44 83 PRO A CA 1
ATOM 663 C C . PRO A 1 83 ? 9.658 -2.414 -26.849 1.00 78.44 83 PRO A C 1
ATOM 665 O O . PRO A 1 83 ? 10.178 -1.477 -26.237 1.00 78.44 83 PRO A O 1
ATOM 668 N N . GLU A 1 84 ? 9.805 -3.689 -26.491 1.00 80.56 84 GLU A N 1
ATOM 669 C CA . GLU A 1 84 ? 10.628 -4.124 -25.365 1.00 80.56 84 GLU A CA 1
ATOM 670 C C . GLU A 1 84 ? 12.051 -3.549 -25.466 1.00 80.56 84 GLU A C 1
ATOM 672 O O . GLU A 1 84 ? 12.687 -3.568 -26.524 1.00 80.56 84 GLU A O 1
ATOM 677 N N . ILE A 1 85 ? 12.540 -2.985 -24.359 1.00 83.38 85 ILE A N 1
ATOM 678 C CA . ILE A 1 85 ? 13.862 -2.364 -24.307 1.00 83.38 85 ILE A CA 1
ATOM 679 C C . ILE A 1 85 ? 14.888 -3.461 -24.042 1.00 83.38 85 ILE A C 1
ATOM 681 O O . ILE A 1 85 ? 14.923 -4.038 -22.957 1.00 83.38 85 ILE A O 1
ATOM 685 N N . HIS A 1 86 ? 15.761 -3.701 -25.014 1.00 84.38 86 HIS A N 1
ATOM 686 C CA . HIS A 1 86 ? 16.943 -4.530 -24.824 1.00 84.38 86 HIS A CA 1
ATOM 687 C C . HIS A 1 86 ? 18.139 -3.639 -24.508 1.00 84.38 86 HIS A C 1
ATOM 689 O O . HIS A 1 86 ? 18.508 -2.770 -25.300 1.00 84.38 86 HIS A O 1
ATOM 695 N N . PHE A 1 87 ? 18.747 -3.858 -23.346 1.00 85.81 87 PHE A N 1
ATOM 696 C CA . PHE A 1 87 ? 20.006 -3.218 -22.994 1.00 85.81 87 PHE A CA 1
ATOM 697 C C . PHE A 1 87 ? 21.153 -4.089 -23.498 1.00 85.81 87 PHE A C 1
ATOM 699 O O . PHE A 1 87 ? 21.213 -5.279 -23.208 1.00 85.81 87 PHE A O 1
ATOM 706 N N . GLU A 1 88 ? 22.055 -3.494 -24.274 1.00 86.31 88 GLU A N 1
ATOM 707 C CA . GLU A 1 88 ? 23.227 -4.196 -24.811 1.00 86.31 88 GLU A CA 1
ATOM 708 C C . GLU A 1 88 ? 24.273 -4.486 -23.719 1.00 86.31 88 GLU A C 1
ATOM 710 O O . GLU A 1 88 ? 25.055 -5.425 -23.829 1.00 86.31 88 GLU A O 1
ATOM 715 N N . HIS A 1 89 ? 24.267 -3.691 -22.647 1.00 84.31 89 HIS A N 1
ATOM 716 C CA . HIS A 1 89 ? 25.201 -3.789 -21.533 1.00 84.31 89 HIS A CA 1
ATOM 717 C C . HIS A 1 89 ? 24.448 -3.616 -20.210 1.00 84.31 89 HIS A C 1
ATOM 719 O O . HIS A 1 89 ? 23.553 -2.776 -20.112 1.00 84.31 89 HIS A O 1
ATOM 725 N N . ASP A 1 90 ? 24.862 -4.352 -19.177 1.00 84.50 90 ASP A N 1
ATOM 726 C CA . ASP A 1 90 ? 24.258 -4.288 -17.835 1.00 84.50 90 ASP A CA 1
ATOM 727 C C . ASP A 1 90 ? 24.520 -2.951 -17.119 1.00 84.50 90 ASP A C 1
ATOM 729 O O . ASP A 1 90 ? 23.829 -2.587 -16.167 1.00 84.50 90 ASP A O 1
ATOM 733 N N . TYR A 1 91 ? 25.533 -2.209 -17.573 1.00 86.12 91 TYR A N 1
ATOM 734 C CA . TYR A 1 91 ? 26.000 -0.981 -16.945 1.00 86.12 91 TYR A CA 1
ATOM 735 C C . TYR A 1 91 ? 25.909 0.207 -17.898 1.00 86.12 91 TYR A C 1
ATOM 737 O O . TYR A 1 91 ? 26.207 0.102 -19.085 1.00 86.12 91 TYR A O 1
ATOM 745 N N . ALA A 1 92 ? 25.574 1.375 -17.343 1.00 84.94 92 ALA A N 1
ATOM 746 C CA . ALA A 1 92 ? 25.466 2.625 -18.098 1.00 84.94 92 ALA A CA 1
ATOM 747 C C . ALA A 1 92 ? 26.805 3.110 -18.691 1.00 84.94 92 ALA A C 1
ATOM 749 O O . ALA A 1 92 ? 26.817 3.913 -19.621 1.00 84.94 92 ALA A O 1
ATOM 750 N N . SER A 1 93 ? 27.933 2.650 -18.146 1.00 85.31 93 SER A N 1
ATOM 751 C CA . SER A 1 93 ? 29.284 2.981 -18.600 1.00 85.31 93 SER A CA 1
ATOM 752 C C . SER A 1 93 ? 30.255 1.848 -18.268 1.00 85.31 93 SER A C 1
ATOM 754 O O . SER A 1 93 ? 29.987 1.016 -17.400 1.00 85.31 93 SER A O 1
ATOM 756 N N . GLY A 1 94 ? 31.389 1.800 -18.971 1.00 88.06 94 GLY A N 1
ATOM 757 C CA . GLY A 1 94 ? 32.430 0.808 -18.714 1.00 88.06 94 GLY A CA 1
ATOM 758 C C . GLY A 1 94 ? 33.098 1.000 -17.351 1.00 88.06 94 GLY A C 1
ATOM 759 O O . GLY A 1 94 ? 33.175 2.115 -16.831 1.00 88.06 94 GLY A O 1
ATOM 760 N N . PHE A 1 95 ? 33.645 -0.088 -16.805 1.00 87.06 95 PHE A N 1
ATOM 761 C CA . PHE A 1 95 ? 34.270 -0.119 -15.477 1.00 87.06 95 PHE A CA 1
ATOM 762 C C . PHE A 1 95 ? 35.306 0.999 -15.251 1.00 87.06 95 PHE A C 1
ATOM 764 O O . PHE A 1 95 ? 35.308 1.629 -14.199 1.00 87.06 95 PHE A O 1
ATOM 771 N N . GLY A 1 96 ? 36.156 1.292 -16.243 1.00 89.56 96 GLY A N 1
ATOM 772 C CA . GLY A 1 96 ? 37.177 2.342 -16.125 1.00 89.56 96 GLY A CA 1
ATOM 773 C C . GLY A 1 96 ? 36.588 3.737 -15.900 1.00 89.56 96 GLY A C 1
ATOM 774 O O . GLY A 1 96 ? 37.028 4.451 -15.006 1.00 89.56 96 GLY A O 1
ATOM 775 N N . THR A 1 97 ? 35.538 4.089 -16.646 1.00 87.81 97 THR A N 1
ATOM 776 C CA . THR A 1 97 ? 34.822 5.364 -16.487 1.00 87.81 97 THR A CA 1
ATOM 777 C C . THR A 1 97 ? 34.107 5.448 -15.140 1.00 87.81 97 THR A C 1
ATOM 779 O O . THR A 1 97 ? 34.068 6.510 -14.529 1.00 87.81 97 THR A O 1
ATOM 782 N N . GLN A 1 98 ? 33.549 4.335 -14.653 1.00 88.06 98 GLN A N 1
ATOM 783 C CA . GLN A 1 98 ? 32.927 4.288 -13.326 1.00 88.06 98 GLN A CA 1
ATOM 784 C C . GLN A 1 98 ? 33.950 4.492 -12.205 1.00 88.06 98 GLN A C 1
ATOM 786 O O . GLN A 1 98 ? 33.661 5.211 -11.255 1.00 88.06 98 GLN A O 1
ATOM 791 N N . LEU A 1 99 ? 35.138 3.886 -12.321 1.00 90.19 99 LEU A N 1
ATOM 792 C CA . LEU A 1 99 ? 36.209 4.030 -11.336 1.00 90.19 99 LEU A CA 1
ATOM 793 C C . LEU A 1 99 ? 36.734 5.470 -11.281 1.00 90.19 99 LEU A C 1
ATOM 795 O O . LEU A 1 99 ? 36.888 6.005 -10.190 1.00 90.19 99 LEU A O 1
ATOM 799 N N . GLU A 1 100 ? 36.951 6.098 -12.438 1.00 90.88 100 GLU A N 1
ATOM 800 C CA . GLU A 1 100 ? 37.440 7.481 -12.534 1.00 90.88 100 GLU A CA 1
ATOM 801 C C . GLU A 1 100 ? 36.476 8.494 -11.899 1.00 90.88 100 GLU A C 1
ATOM 803 O O . GLU A 1 100 ? 36.915 9.441 -11.260 1.00 90.88 100 GLU A O 1
ATOM 808 N N . LEU A 1 101 ? 35.161 8.279 -12.012 1.00 88.31 101 LEU A N 1
ATOM 809 C CA . LEU A 1 101 ? 34.151 9.139 -11.379 1.00 88.31 101 LEU A CA 1
ATOM 810 C C . LEU A 1 101 ? 34.015 8.929 -9.860 1.00 88.31 101 LEU A C 1
ATOM 812 O O . LEU A 1 101 ? 33.377 9.742 -9.191 1.00 88.31 101 LEU A O 1
ATOM 816 N N . LEU A 1 102 ? 34.557 7.833 -9.323 1.00 81.06 102 LEU A N 1
ATOM 817 C CA . LEU A 1 102 ? 34.509 7.486 -7.897 1.00 81.06 102 LEU A CA 1
ATOM 818 C C . LEU A 1 102 ? 35.794 7.856 -7.136 1.00 81.06 102 LEU A C 1
ATOM 820 O O . LEU A 1 102 ? 35.817 7.725 -5.909 1.00 81.06 102 LEU A O 1
ATOM 824 N N . THR A 1 103 ? 36.840 8.294 -7.839 1.00 62.00 103 THR A N 1
ATOM 825 C CA . THR A 1 103 ? 38.115 8.785 -7.283 1.00 62.00 103 THR A CA 1
ATOM 826 C C . THR A 1 103 ? 38.210 10.298 -7.336 1.00 62.00 103 THR A C 1
ATOM 828 O O . THR A 1 103 ? 38.646 10.883 -6.321 1.00 62.00 103 THR A O 1
#

Sequence (103 aa):
MVYFGDLGEKSHFLLEYLEAIPGTPSMPNARYNPATYMLEVIGAGAGEESLVDYAHEYRESKLRLQNEERIDALVKRNLDERPEIHFEHDYASGFGTQLELLT

pLDDT: mean 90.28, std 6.7, range [62.0, 97.31]

Radius of gyration: 21.16 Å; chains: 1; bounding box: 54×26×47 Å

Secondary structure (DSSP, 8-state):
----S---GGGHHHHHHHHTSTTPPPPS-TTS-HHHHHHHHTT-SSSPPPSS-HHHHHHHSHHHHHHHHHHHHHHHHHHHHS-----SSSSSS-HHHHHHHH-